Protein AF-A0A0N4Z7Z0-F1 (afdb_monomer)

Secondary structure (DSSP, 8-state):
--------PPP--------------HHHHHHHHHHHHHHHHHHHHHHTT----HHHHTHHHHHHHHHHHHHHHHHHHHHHHHHHHHHHHHHHHHHHHHHHHHHHHHHHT-TT--HHHHHHHHHHHHHHHHHHHHHHHHH----EE-TTT--EESSHHHHHHHHHHT--------

Solvent-accessible surface area (backbone atoms only — not comparable to full-atom values): 10648 Å² total; per-residue (Å²): 136,86,88,86,87,88,84,80,87,80,83,81,78,84,74,84,84,85,78,82,90,69,98,68,57,80,67,52,59,55,49,52,55,50,49,54,51,52,52,50,52,51,53,54,44,61,73,65,73,59,83,69,56,68,76,64,70,45,48,62,58,56,50,49,52,54,50,50,54,51,48,53,54,49,50,52,52,49,51,53,50,53,53,50,54,49,38,52,52,53,49,55,52,50,53,52,49,54,52,50,50,54,54,47,54,58,45,69,73,39,93,85,58,52,72,69,57,51,55,54,51,51,56,51,51,52,54,50,50,53,54,50,51,53,48,42,72,77,66,55,66,52,73,34,57,34,90,80,84,58,55,64,25,56,42,64,66,61,31,50,53,35,63,76,75,65,57,87,70,75,77,76,86,128

Sequence (174 aa):
MPFHSLGHGAPLKHTPYFFRSYRLSINDLVGDTFAEYIIWFFDEIANVNMTLSPAISWLPLMCLSRQLYKHDKQEENNQNSYSKNVSNTIQVKKNNIEYLEEQLEIYRNSPDCTIKEIVRKEKVIEKLKVQLELLIEAKGVKKFACTFCGQRFILNDDRISHEDYWCEDVPEYS

Radius of gyration: 33.1 Å; Cα contacts (8 Å, |Δi|>4): 68; chains: 1; bounding box: 93×66×86 Å

Nearest PDB structures (foldseek):
  2q0o-assembly1_C  TM=5.429E-01  e=2.904E+00  Sinorhizobium fredii NGR234

Foldseek 3Di:
DDDDDDDDDDDDDDDDDDDDDDDDDPVVVVVVVVVVVVVVVVVVVVVVVDPPDPVVVCPVVVVVVVVVVVVVVVVVVVVVVVLVVLLVVLVVLVVVLVVLVVVLVVLVPDPPDDPVVSVVSVVVSVVSVVVSVVSCVVRVPQPDAQPQPRDGHSYPVVSVCCNVPPRPPDPPDD

Structure (mmCIF, N/CA/C/O backbone):
data_AF-A0A0N4Z7Z0-F1
#
_entry.id   AF-A0A0N4Z7Z0-F1
#
loop_
_atom_site.group_PDB
_atom_site.id
_atom_site.type_symbol
_atom_site.label_atom_id
_atom_site.label_alt_id
_atom_site.label_comp_id
_atom_site.label_asym_id
_atom_site.label_entity_id
_atom_site.label_seq_id
_atom_site.pdbx_PDB_ins_code
_atom_site.Cartn_x
_atom_site.Cartn_y
_atom_site.Cartn_z
_atom_site.occupancy
_atom_site.B_iso_or_equiv
_atom_site.auth_seq_id
_atom_site.auth_comp_id
_atom_site.auth_asym_id
_atom_site.auth_atom_id
_atom_site.pdbx_PDB_model_num
ATOM 1 N N . MET A 1 1 ? -67.309 -17.389 58.635 1.00 42.72 1 MET A N 1
ATOM 2 C CA . MET A 1 1 ? -66.892 -18.784 58.351 1.00 42.72 1 MET A CA 1
ATOM 3 C C . MET A 1 1 ? -68.082 -19.501 57.718 1.00 42.72 1 MET A C 1
ATOM 5 O O . MET A 1 1 ? -69.181 -19.195 58.168 1.00 42.72 1 MET A O 1
ATOM 9 N N . PRO A 1 2 ? -67.918 -20.349 56.681 1.00 47.38 2 PRO A N 1
ATOM 10 C CA . PRO A 1 2 ? -66.818 -21.302 56.533 1.00 47.38 2 PRO A CA 1
ATOM 11 C C . PRO A 1 2 ? -65.987 -21.195 55.240 1.00 47.38 2 PRO A C 1
ATOM 13 O O . PRO A 1 2 ? -66.387 -20.606 54.242 1.00 47.38 2 PRO A O 1
ATOM 16 N N . PHE A 1 3 ? -64.794 -21.779 55.352 1.00 43.41 3 PHE A N 1
ATOM 17 C CA . PHE A 1 3 ? -63.819 -22.125 54.319 1.00 43.41 3 PHE A CA 1
ATOM 18 C C . PHE A 1 3 ? -64.340 -23.223 53.382 1.00 43.41 3 PHE A C 1
ATOM 20 O O . PHE A 1 3 ? -65.075 -24.081 53.852 1.00 43.41 3 PHE A O 1
ATOM 27 N N . HIS A 1 4 ? -63.832 -23.281 52.144 1.00 40.38 4 HIS A N 1
ATOM 28 C CA . HIS A 1 4 ? -63.321 -24.522 51.539 1.00 40.38 4 HIS A CA 1
ATOM 29 C C . HIS A 1 4 ? -62.313 -24.211 50.414 1.00 40.38 4 HIS A C 1
ATOM 31 O O . HIS A 1 4 ? -62.519 -23.319 49.595 1.00 40.38 4 HIS A O 1
ATOM 37 N N . SER A 1 5 ? -61.201 -24.947 50.448 1.00 41.19 5 SER A N 1
ATOM 38 C CA . SER A 1 5 ? -60.007 -24.861 49.598 1.00 41.19 5 SER A CA 1
ATOM 39 C C . SER A 1 5 ? -60.062 -25.762 48.351 1.00 41.19 5 SER A C 1
ATOM 41 O O . SER A 1 5 ? -60.889 -26.667 48.286 1.00 41.19 5 SER A O 1
ATOM 43 N N . LEU A 1 6 ? -59.019 -25.598 47.513 1.00 36.94 6 LEU A N 1
ATOM 44 C CA . LEU A 1 6 ? -58.321 -26.568 46.635 1.00 36.94 6 LEU A CA 1
ATOM 45 C C . LEU A 1 6 ? -58.700 -26.616 45.145 1.00 36.94 6 LEU A C 1
ATOM 47 O O . LEU A 1 6 ? -59.840 -26.870 44.780 1.00 36.94 6 LEU A O 1
ATOM 51 N N . GLY A 1 7 ? -57.675 -26.490 44.287 1.00 32.38 7 GLY A N 1
ATOM 52 C CA . GLY A 1 7 ? -57.788 -26.809 42.860 1.00 32.38 7 GLY A CA 1
ATOM 53 C C . GLY A 1 7 ? -56.591 -26.445 41.973 1.00 32.38 7 GLY A C 1
ATOM 54 O O . GLY A 1 7 ? -56.734 -25.624 41.087 1.00 32.38 7 GLY A O 1
ATOM 55 N N . HIS A 1 8 ? -55.437 -27.061 42.244 1.00 37.00 8 HIS A N 1
ATOM 56 C CA . HIS A 1 8 ? -54.330 -27.431 41.337 1.00 37.00 8 HIS A CA 1
ATOM 57 C C . HIS A 1 8 ? -53.890 -26.528 40.161 1.00 37.00 8 HIS A C 1
ATOM 59 O O . HIS A 1 8 ? -54.571 -26.374 39.152 1.00 37.00 8 HIS A O 1
ATOM 65 N N . GLY A 1 9 ? -52.625 -26.095 40.247 1.00 35.66 9 GLY A N 1
ATOM 66 C CA . GLY A 1 9 ? -51.832 -25.604 39.123 1.00 35.66 9 GLY A CA 1
ATOM 67 C C . GLY A 1 9 ? -51.520 -26.704 38.104 1.00 35.66 9 GLY A C 1
ATOM 68 O O . GLY A 1 9 ? -51.158 -27.827 38.458 1.00 35.66 9 GLY A O 1
ATOM 69 N N . ALA A 1 10 ? -51.665 -26.358 36.828 1.00 37.03 10 ALA A N 1
ATOM 70 C CA . ALA A 1 10 ? -51.247 -27.183 35.705 1.00 37.03 10 ALA A CA 1
ATOM 71 C C . ALA A 1 10 ? -49.735 -27.008 35.451 1.00 37.03 10 ALA A C 1
ATOM 73 O O . ALA A 1 10 ? -49.248 -25.876 35.485 1.00 37.03 10 ALA A O 1
ATOM 74 N N . PRO A 1 11 ? -48.983 -28.082 35.154 1.00 40.81 11 PRO A N 1
ATOM 75 C CA . PRO A 1 11 ? -47.577 -27.967 34.794 1.00 40.81 11 PRO A CA 1
ATOM 76 C C . PRO A 1 11 ? -47.438 -27.473 33.347 1.00 40.81 11 PRO A C 1
ATOM 78 O O . PRO A 1 11 ? -47.955 -28.088 32.408 1.00 40.81 11 PRO A O 1
ATOM 81 N N . LEU A 1 12 ? -46.717 -26.363 33.166 1.00 39.72 12 LEU A N 1
ATOM 82 C CA . LEU A 1 12 ? -46.255 -25.895 31.861 1.00 39.72 12 LEU A CA 1
ATOM 83 C C . LEU A 1 12 ? -45.264 -26.921 31.298 1.00 39.72 12 LEU A C 1
ATOM 85 O O . LEU A 1 12 ? -44.205 -27.184 31.863 1.00 39.72 12 LEU A O 1
ATOM 89 N N . LYS A 1 13 ? -45.652 -27.542 30.184 1.00 35.25 13 LYS A N 1
ATOM 90 C CA . LYS A 1 13 ? -44.834 -28.500 29.443 1.00 35.25 13 LYS A CA 1
ATOM 91 C C . LYS A 1 13 ? -43.648 -27.760 28.822 1.00 35.25 13 LYS A C 1
ATOM 93 O O . LYS A 1 13 ? -43.834 -26.986 27.888 1.00 35.25 13 LYS A O 1
ATOM 98 N N . HIS A 1 14 ? -42.441 -28.026 29.317 1.00 34.28 14 HIS A N 1
ATOM 99 C CA . HIS A 1 14 ? -41.202 -27.641 28.650 1.00 34.28 14 HIS A CA 1
ATOM 100 C C . HIS A 1 14 ? -41.086 -28.393 27.320 1.00 34.28 14 HIS A C 1
ATOM 102 O O . HIS A 1 14 ? -40.895 -29.608 27.284 1.00 34.28 14 HIS A O 1
ATOM 108 N N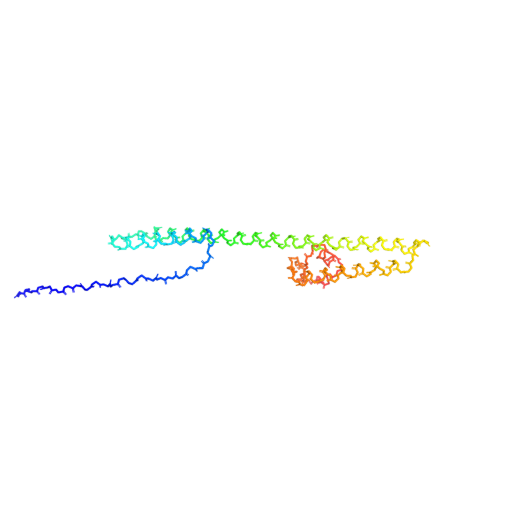 . THR A 1 15 ? -41.210 -27.668 26.216 1.00 35.41 15 THR A N 1
ATOM 109 C CA . THR A 1 15 ? -40.738 -28.120 24.907 1.00 35.41 15 THR A CA 1
ATOM 110 C C . THR A 1 15 ? -39.234 -27.855 24.818 1.00 35.41 15 THR A C 1
ATOM 112 O O . THR A 1 15 ? -38.828 -26.715 25.054 1.00 35.41 15 THR A O 1
ATOM 115 N N . PRO A 1 16 ? -38.388 -28.838 24.469 1.00 38.41 16 PRO A N 1
ATOM 116 C CA . PRO A 1 16 ? -36.980 -28.572 24.226 1.00 38.41 16 PRO A CA 1
ATOM 117 C C . PRO A 1 16 ? -36.835 -27.889 22.863 1.00 38.41 16 PRO A C 1
ATOM 119 O O . PRO A 1 16 ? -37.166 -28.462 21.822 1.00 38.41 16 PRO A O 1
ATOM 122 N N . TYR A 1 17 ? -36.357 -26.647 22.872 1.00 38.81 17 TYR A N 1
ATOM 123 C CA . TYR A 1 17 ? -35.950 -25.944 21.664 1.00 38.81 17 TYR A CA 1
ATOM 124 C C . TYR A 1 17 ? -34.684 -26.606 21.117 1.00 38.81 17 TYR A C 1
ATOM 126 O O . TYR A 1 17 ? -33.583 -26.416 21.621 1.00 38.81 17 TYR A O 1
ATOM 134 N N . PHE A 1 18 ? -34.859 -27.413 20.076 1.00 34.91 18 PHE A N 1
ATOM 135 C CA . PHE A 1 18 ? -33.773 -27.909 19.244 1.00 34.91 18 PHE A CA 1
ATOM 136 C C . PHE A 1 18 ? -33.365 -26.780 18.291 1.00 34.91 18 PHE A C 1
ATOM 138 O O . PHE A 1 18 ? -34.066 -26.529 17.309 1.00 34.91 18 PHE A O 1
ATOM 145 N N . PHE A 1 19 ? -32.243 -26.103 18.556 1.00 35.12 19 PHE A N 1
ATOM 146 C CA . PHE A 1 19 ? -31.588 -25.285 17.537 1.00 35.12 19 PHE A CA 1
ATOM 147 C C . PHE A 1 19 ? -30.279 -25.904 17.057 1.00 35.12 19 PHE A C 1
ATOM 149 O O . PHE A 1 19 ? -29.435 -26.407 17.791 1.00 35.12 19 PHE A O 1
ATOM 156 N N . ARG A 1 20 ? -30.234 -25.922 15.732 1.00 31.20 20 ARG A N 1
ATOM 157 C CA . ARG A 1 20 ? -29.343 -26.595 14.807 1.00 31.20 20 ARG A CA 1
ATOM 158 C C . ARG A 1 20 ? -27.950 -25.971 14.843 1.00 31.20 20 ARG A C 1
ATOM 160 O O . ARG A 1 20 ? -27.798 -24.762 14.720 1.00 31.20 20 ARG A O 1
ATOM 167 N N . SER A 1 21 ? -26.961 -26.849 14.968 1.00 37.41 21 SER A N 1
ATOM 168 C CA . SER A 1 21 ? -25.529 -26.564 14.991 1.00 37.41 21 SER A CA 1
ATOM 169 C C . SER A 1 21 ? -25.062 -25.786 13.754 1.00 37.41 21 SER A C 1
ATOM 171 O O . SER A 1 21 ? -25.203 -26.258 12.623 1.00 37.41 21 SER A O 1
ATOM 173 N N . TYR A 1 22 ? -24.443 -24.630 13.988 1.00 31.58 22 TYR A N 1
ATOM 174 C CA . TYR A 1 22 ? -23.465 -24.030 13.086 1.00 31.58 22 TYR A CA 1
ATOM 175 C C . TYR A 1 22 ? -22.121 -23.998 13.815 1.00 31.58 22 TYR A C 1
ATOM 177 O O . TYR A 1 22 ? -22.068 -23.756 15.017 1.00 31.58 22 TYR A O 1
ATOM 185 N N . ARG A 1 23 ? -21.046 -24.320 13.083 1.00 39.00 23 ARG A N 1
ATOM 186 C CA . ARG A 1 23 ? -19.652 -24.334 13.552 1.00 39.00 23 ARG A CA 1
ATOM 187 C C . ARG A 1 23 ? -19.337 -23.056 14.332 1.00 39.00 23 ARG A C 1
ATOM 189 O O . ARG A 1 23 ? -19.208 -22.001 13.717 1.00 39.00 23 ARG A O 1
ATOM 196 N N . LEU A 1 24 ? -19.164 -23.182 15.640 1.00 34.44 24 LEU A N 1
ATOM 197 C CA . LEU A 1 24 ? -18.776 -22.088 16.517 1.00 34.44 24 LEU A CA 1
ATOM 198 C C . LEU A 1 24 ? -17.390 -22.357 17.103 1.00 34.44 24 LEU A C 1
ATOM 200 O O . LEU A 1 24 ? -16.984 -23.501 17.327 1.00 34.44 24 LEU A O 1
ATOM 204 N N . SER A 1 25 ? -16.639 -21.271 17.225 1.00 40.72 25 SER A N 1
ATOM 205 C CA . SER A 1 25 ? -15.263 -21.227 17.695 1.00 40.72 25 SER A CA 1
ATOM 206 C C . SER A 1 25 ? -15.214 -21.645 19.166 1.00 40.72 25 SER A C 1
ATOM 208 O O . SER A 1 25 ? -16.180 -21.469 19.901 1.00 40.72 25 SER A O 1
ATOM 210 N N . ILE A 1 26 ? -14.083 -22.172 19.637 1.00 44.69 26 ILE A N 1
ATOM 211 C CA . ILE A 1 26 ? -13.901 -22.650 21.025 1.00 44.69 26 ILE A CA 1
ATOM 212 C C . ILE A 1 26 ? -14.254 -21.566 22.073 1.00 44.69 26 ILE A C 1
ATOM 214 O O . ILE A 1 26 ? -14.628 -21.893 23.197 1.00 44.69 26 ILE A O 1
ATOM 218 N N . ASN A 1 27 ? -14.202 -20.283 21.697 1.00 44.88 27 ASN A N 1
ATOM 219 C CA . ASN A 1 27 ? -14.560 -19.155 22.562 1.00 44.88 27 ASN A CA 1
ATOM 220 C C . ASN A 1 27 ? -16.077 -18.952 22.731 1.00 44.88 27 ASN A C 1
ATOM 222 O O . ASN A 1 27 ? -16.497 -18.464 23.777 1.00 44.88 27 ASN A O 1
ATOM 226 N N . ASP A 1 28 ? -16.889 -19.363 21.758 1.00 45.81 28 ASP A N 1
ATOM 227 C CA . ASP A 1 28 ? -18.353 -19.277 21.842 1.00 45.81 28 ASP A CA 1
ATOM 228 C C . ASP A 1 28 ? -18.901 -20.352 22.794 1.00 45.81 28 ASP A C 1
ATOM 230 O O . ASP A 1 28 ? -19.823 -20.101 23.562 1.00 45.81 28 ASP A O 1
ATOM 234 N N . LEU A 1 29 ? -18.245 -21.520 22.845 1.00 45.16 29 LEU A N 1
ATOM 235 C CA . LEU A 1 29 ? -18.594 -22.614 23.759 1.00 45.16 29 LEU A CA 1
ATOM 236 C C . LEU A 1 29 ? -18.459 -22.198 25.236 1.00 45.16 29 LEU A C 1
ATOM 238 O O . LEU A 1 29 ? -19.271 -22.579 26.077 1.00 45.16 29 LEU A O 1
ATOM 242 N N . VAL A 1 30 ? -17.436 -21.399 25.559 1.00 49.41 30 VAL A N 1
ATOM 243 C CA . VAL A 1 30 ? -17.225 -20.868 26.917 1.00 49.41 30 VAL A CA 1
ATOM 244 C C . VAL A 1 30 ? -18.231 -19.759 27.233 1.00 49.41 30 VAL A C 1
ATOM 246 O O . VAL A 1 30 ? -18.703 -19.679 28.366 1.00 49.41 30 VAL A O 1
ATOM 249 N N . GLY A 1 31 ? -18.585 -18.939 26.238 1.00 55.81 31 GLY A N 1
ATOM 250 C CA . GLY A 1 31 ? -19.594 -17.886 26.358 1.00 55.81 31 GLY A CA 1
ATOM 251 C C . GLY A 1 31 ? -20.990 -18.435 26.647 1.00 55.81 31 GLY A C 1
ATOM 252 O O . GLY A 1 31 ? -21.622 -17.991 27.604 1.00 55.81 31 GLY A O 1
ATOM 253 N N . ASP A 1 32 ? -21.422 -19.449 25.896 1.00 58.22 32 ASP A N 1
ATOM 254 C CA . ASP A 1 32 ? -22.746 -20.064 26.048 1.00 58.22 32 ASP A CA 1
ATOM 255 C C . ASP A 1 32 ? -22.873 -20.813 27.381 1.00 58.22 32 ASP A C 1
ATOM 257 O O . ASP A 1 32 ? -23.846 -20.627 28.109 1.00 58.22 32 ASP A O 1
ATOM 261 N N . THR A 1 33 ? -21.840 -21.567 27.777 1.00 61.22 33 THR A N 1
ATOM 262 C CA . THR A 1 33 ? -21.838 -22.289 29.065 1.00 61.22 33 THR A CA 1
ATOM 263 C C . THR A 1 33 ? -21.832 -21.323 30.258 1.00 61.22 33 THR A C 1
ATOM 265 O O . THR A 1 33 ? -22.473 -21.566 31.282 1.00 61.22 33 THR A O 1
ATOM 268 N N . PHE A 1 34 ? -21.111 -20.201 30.148 1.00 69.44 34 PHE A N 1
ATOM 269 C CA . PHE A 1 34 ? -21.083 -19.179 31.194 1.00 69.44 34 PHE A CA 1
ATOM 270 C C . PHE A 1 34 ? -22.402 -18.403 31.264 1.00 69.44 34 PHE A C 1
ATOM 272 O O . PHE A 1 34 ? -22.881 -18.115 32.360 1.00 69.44 34 PHE A O 1
ATOM 279 N N . ALA A 1 35 ? -23.013 -18.096 30.118 1.00 69.44 35 ALA A N 1
ATOM 280 C CA . ALA A 1 35 ? -24.318 -17.449 30.055 1.00 69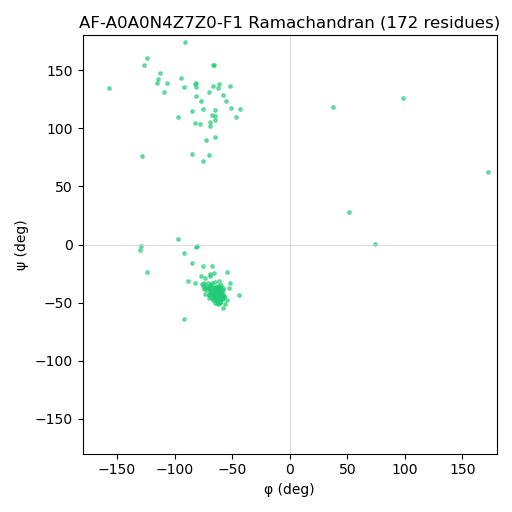.44 35 ALA A CA 1
ATOM 281 C C . ALA A 1 35 ? -25.420 -18.339 30.651 1.00 69.44 35 ALA A C 1
ATOM 283 O O . ALA A 1 35 ? -26.195 -17.853 31.473 1.00 69.44 35 ALA A O 1
ATOM 284 N N . GLU A 1 36 ? -25.445 -19.636 30.327 1.00 72.88 36 GLU A N 1
ATOM 285 C CA . GLU A 1 36 ? -26.369 -20.606 30.934 1.00 72.88 36 GLU A CA 1
ATOM 286 C C . GLU A 1 36 ? -26.192 -20.688 32.454 1.00 72.88 36 GLU A C 1
ATOM 288 O O . GLU A 1 36 ? -27.175 -20.646 33.194 1.00 72.88 36 GLU A O 1
ATOM 293 N N . TYR A 1 37 ? -24.946 -20.723 32.936 1.00 73.56 37 TYR A N 1
ATOM 294 C CA . TYR A 1 37 ? -24.656 -20.730 34.370 1.00 73.56 37 TYR A CA 1
ATOM 295 C C . TYR A 1 37 ? -25.120 -19.443 35.071 1.00 73.56 37 TYR A C 1
ATOM 297 O O . TYR A 1 37 ? -25.684 -19.502 36.162 1.00 73.56 37 TYR A O 1
ATOM 305 N N . ILE A 1 38 ? -24.919 -18.277 34.447 1.00 71.69 38 ILE A N 1
ATOM 306 C CA . ILE A 1 38 ? -25.365 -16.977 34.970 1.00 71.69 38 ILE A CA 1
ATOM 307 C C . ILE A 1 38 ? -26.898 -16.915 35.025 1.00 71.69 38 ILE A C 1
ATOM 309 O O . ILE A 1 38 ? -27.448 -16.475 36.034 1.00 71.69 38 ILE A O 1
ATOM 313 N N . ILE A 1 39 ? -27.586 -17.367 33.973 1.00 75.75 39 ILE A N 1
ATOM 314 C CA . ILE A 1 39 ? -29.055 -17.403 33.912 1.00 75.75 39 ILE A CA 1
ATOM 315 C C . ILE A 1 39 ? -29.604 -18.322 35.003 1.00 75.75 39 ILE A C 1
ATOM 317 O O . ILE A 1 39 ? -30.473 -17.903 35.765 1.00 75.75 39 ILE A O 1
ATOM 321 N N . TRP A 1 40 ? -29.055 -19.533 35.126 1.00 79.75 40 TRP A N 1
ATOM 322 C CA . TRP A 1 40 ? -29.445 -20.482 36.168 1.00 79.75 40 TRP A CA 1
ATOM 323 C C . TRP A 1 40 ? -29.215 -19.915 37.577 1.00 79.75 40 TRP A C 1
ATOM 325 O O . TRP A 1 40 ? -30.096 -19.988 38.426 1.00 79.75 40 TRP A O 1
ATOM 335 N N . PHE A 1 41 ? -28.069 -19.272 37.815 1.00 73.94 41 PHE A N 1
ATOM 336 C CA . PHE A 1 41 ? -27.749 -18.645 39.099 1.00 73.94 41 PHE A CA 1
ATOM 337 C C . PHE A 1 41 ? -28.733 -17.526 39.475 1.00 73.94 41 PHE A C 1
ATOM 339 O O . PHE A 1 41 ? -29.127 -17.411 40.636 1.00 73.94 41 PHE A O 1
ATOM 346 N N . PHE A 1 42 ? -29.149 -16.701 38.511 1.00 69.44 42 PHE A N 1
ATOM 347 C CA . PHE A 1 42 ? -30.133 -15.648 38.759 1.00 69.44 42 PHE A CA 1
ATOM 348 C C . PHE A 1 42 ? -31.547 -16.191 38.992 1.00 69.44 42 PHE A C 1
ATOM 350 O O . PHE A 1 42 ? -32.247 -15.651 39.848 1.00 69.44 42 PHE A O 1
ATOM 357 N N . ASP A 1 43 ? -31.947 -17.248 38.283 1.00 70.75 43 ASP A N 1
ATOM 358 C CA . ASP A 1 43 ? -33.241 -17.920 38.476 1.00 70.75 43 ASP A CA 1
ATOM 359 C C . ASP A 1 43 ? -33.325 -18.582 39.863 1.00 70.75 43 ASP A C 1
ATOM 361 O O . ASP A 1 43 ? -34.300 -18.414 40.599 1.00 70.75 43 ASP A O 1
ATOM 365 N N . GLU A 1 44 ? -32.238 -19.228 40.292 1.00 71.81 44 GLU A N 1
ATOM 366 C CA . GLU A 1 44 ? -32.141 -19.832 41.620 1.00 71.81 44 GLU A CA 1
ATOM 367 C C . GLU A 1 44 ? -32.196 -18.767 42.731 1.00 71.81 44 GLU A C 1
ATOM 369 O O . GLU A 1 44 ? -32.902 -18.937 43.724 1.00 71.81 44 GLU A O 1
ATOM 374 N N . ILE A 1 45 ? -31.533 -17.615 42.562 1.00 66.25 45 ILE A N 1
ATOM 375 C CA . ILE A 1 45 ? -31.614 -16.525 43.551 1.00 66.25 45 ILE A CA 1
ATOM 376 C C . ILE A 1 45 ? -32.996 -15.860 43.566 1.00 66.25 45 ILE A C 1
ATOM 378 O O . ILE A 1 45 ? -33.484 -15.498 44.643 1.00 66.25 45 ILE A O 1
ATOM 382 N N . ALA A 1 46 ? -33.648 -15.725 42.409 1.00 64.19 46 ALA A N 1
ATOM 383 C CA . ALA A 1 46 ? -35.016 -15.221 42.332 1.00 64.19 46 ALA A CA 1
ATOM 384 C C . ALA A 1 46 ? -35.993 -16.126 43.108 1.00 64.19 46 ALA A C 1
ATOM 386 O O . ALA A 1 46 ? -36.860 -15.617 43.821 1.00 64.19 46 ALA A O 1
ATOM 387 N N . ASN A 1 47 ? -35.796 -17.449 43.062 1.00 63.97 47 ASN A N 1
ATOM 388 C CA . ASN A 1 47 ? -36.590 -18.423 43.821 1.00 63.97 47 ASN A CA 1
ATOM 389 C C . ASN A 1 47 ? -36.350 -18.383 45.340 1.00 63.97 47 ASN A C 1
ATOM 391 O O . ASN A 1 47 ? -37.248 -18.722 46.111 1.00 63.97 47 ASN A O 1
ATOM 395 N N . VAL A 1 48 ? -35.179 -17.930 45.800 1.00 66.06 48 VAL A N 1
ATOM 396 C CA . VAL A 1 48 ? -34.846 -17.848 47.238 1.00 66.06 48 VAL A CA 1
ATOM 397 C C . VAL A 1 48 ? -35.436 -16.588 47.908 1.00 66.06 48 VAL A C 1
ATOM 399 O O . VAL A 1 48 ? -35.330 -16.420 49.122 1.00 66.06 48 VAL A O 1
ATOM 402 N N . ASN A 1 49 ? -36.122 -15.711 47.161 1.00 52.97 49 ASN A N 1
ATOM 403 C CA . ASN A 1 49 ? -36.727 -14.461 47.657 1.00 52.97 49 ASN A CA 1
ATOM 404 C C . ASN A 1 49 ? -35.733 -13.588 48.458 1.00 52.97 49 ASN A C 1
ATOM 406 O O . ASN A 1 49 ? -36.099 -12.839 49.368 1.00 52.97 49 ASN A O 1
ATOM 410 N N . MET A 1 50 ? -34.444 -13.717 48.133 1.00 60.28 50 MET A N 1
ATOM 411 C CA . MET A 1 50 ? -33.363 -12.957 48.740 1.00 60.28 50 MET A CA 1
ATOM 412 C C . MET A 1 50 ? -33.265 -11.628 47.999 1.00 60.28 50 MET A C 1
ATOM 414 O O . MET A 1 50 ? -32.913 -11.585 46.821 1.00 60.28 50 MET A O 1
ATOM 418 N N . THR A 1 51 ? -33.548 -10.521 48.686 1.00 57.53 51 THR A N 1
ATOM 419 C CA . THR A 1 51 ? -33.219 -9.187 48.178 1.00 57.53 51 THR A CA 1
ATOM 420 C C . THR A 1 51 ? -31.701 -9.075 48.102 1.00 57.53 51 THR A C 1
ATOM 422 O O . THR A 1 51 ? -31.036 -8.757 49.091 1.00 57.53 51 THR A O 1
ATOM 425 N N . LEU A 1 52 ? -31.133 -9.397 46.941 1.00 56.94 52 LEU A N 1
ATOM 426 C CA . LEU A 1 52 ? -29.726 -9.156 46.670 1.00 56.94 52 LEU A CA 1
ATOM 427 C C . LEU A 1 52 ? -29.458 -7.665 46.850 1.00 56.94 52 LEU A C 1
ATOM 429 O O . LEU A 1 52 ? -30.145 -6.820 46.273 1.00 56.94 52 LEU A O 1
ATOM 433 N N . SER A 1 53 ? -28.440 -7.345 47.648 1.00 58.34 53 SER A N 1
ATOM 434 C CA . SER A 1 53 ? -27.919 -5.983 47.704 1.00 58.34 53 SER A CA 1
ATOM 435 C C . SER A 1 53 ? -27.628 -5.523 46.273 1.00 58.34 53 SER A C 1
ATOM 437 O O . SER A 1 53 ? -27.041 -6.308 45.515 1.00 58.34 53 SER A O 1
ATOM 439 N N . PRO A 1 54 ? -27.986 -4.282 45.893 1.00 59.06 54 PRO A N 1
ATOM 440 C CA . PRO A 1 54 ? -27.723 -3.750 44.563 1.00 59.06 54 PRO A CA 1
ATOM 441 C C . PRO A 1 54 ? -26.304 -4.085 44.097 1.00 59.06 54 PRO A C 1
ATOM 443 O O . PRO A 1 54 ? -26.138 -4.625 43.012 1.00 59.06 54 PRO A O 1
ATOM 446 N N . ALA A 1 55 ? -25.298 -3.949 44.966 1.00 58.91 55 ALA A N 1
ATOM 447 C CA . ALA A 1 55 ? -23.897 -4.262 44.676 1.00 58.91 55 ALA A CA 1
ATOM 448 C C . ALA A 1 55 ? -23.634 -5.666 44.080 1.00 58.91 55 ALA A C 1
ATOM 450 O O . ALA A 1 55 ? -22.733 -5.808 43.256 1.00 58.91 55 ALA A O 1
ATOM 451 N N . ILE A 1 56 ? -24.412 -6.691 44.451 1.00 62.81 56 ILE A N 1
ATOM 452 C CA . ILE A 1 56 ? -24.240 -8.063 43.942 1.00 62.81 56 ILE A CA 1
ATOM 453 C C . ILE A 1 56 ? -24.917 -8.231 42.574 1.00 62.81 56 ILE A C 1
ATOM 455 O O . ILE A 1 56 ? -24.388 -8.925 41.711 1.00 62.81 56 ILE A O 1
ATOM 459 N N . SER A 1 57 ? -26.028 -7.530 42.328 1.00 66.12 57 SER A N 1
ATOM 460 C CA . SER A 1 57 ? -26.714 -7.555 41.024 1.00 66.12 57 SER A CA 1
ATOM 461 C C . SER A 1 57 ? -25.884 -6.939 39.884 1.00 66.12 57 SER A C 1
ATOM 463 O O . SER A 1 57 ? -26.037 -7.328 38.729 1.00 66.12 57 SER A O 1
ATOM 465 N N . TRP A 1 58 ? -24.947 -6.036 40.203 1.00 66.50 58 TRP A N 1
ATOM 466 C CA . TRP A 1 58 ? -24.059 -5.403 39.218 1.00 66.50 58 TRP A CA 1
ATOM 467 C C . TRP A 1 58 ? -22.808 -6.228 38.886 1.00 66.50 58 TRP A C 1
ATOM 469 O O . TRP A 1 58 ? -22.166 -5.960 37.872 1.00 66.50 58 TRP A O 1
ATOM 479 N N . LEU A 1 59 ? -22.443 -7.234 39.691 1.00 72.00 59 LEU A N 1
ATOM 480 C CA . LEU A 1 59 ? -21.213 -8.018 39.489 1.00 72.00 59 LEU A CA 1
ATOM 481 C C . LEU A 1 59 ? -21.139 -8.678 38.097 1.00 72.00 59 LEU A C 1
ATOM 483 O O . LEU A 1 59 ? -20.094 -8.562 37.448 1.00 72.00 59 LEU A O 1
ATOM 487 N N . PRO A 1 60 ? -22.217 -9.301 37.584 1.00 70.62 60 PRO A N 1
ATOM 488 C CA . PRO A 1 60 ? -22.220 -9.866 36.235 1.00 70.62 60 PRO A CA 1
ATOM 489 C C . PRO A 1 60 ? -22.096 -8.810 35.136 1.00 70.62 60 PRO A C 1
ATOM 491 O O . PRO A 1 60 ? -21.310 -8.993 34.208 1.00 70.62 60 PRO A O 1
ATOM 494 N N . LEU A 1 61 ? -22.771 -7.663 35.277 1.00 69.81 61 LEU A N 1
ATOM 495 C CA . LEU A 1 61 ? -22.650 -6.539 34.338 1.00 69.81 61 LEU A CA 1
ATOM 496 C C . LEU A 1 61 ? -21.230 -5.955 34.320 1.00 69.81 61 LEU A C 1
ATOM 498 O O . LEU A 1 61 ? -20.710 -5.636 33.255 1.00 69.81 61 LEU A O 1
ATOM 502 N N . MET A 1 62 ? -20.571 -5.871 35.478 1.00 72.12 62 MET A N 1
ATOM 503 C CA . MET A 1 62 ? -19.182 -5.414 35.594 1.00 72.12 62 MET A CA 1
ATOM 504 C C . MET A 1 62 ? -18.180 -6.429 35.022 1.00 72.12 62 MET A C 1
ATOM 506 O O . MET A 1 62 ? -17.150 -6.044 34.467 1.00 72.12 62 MET A O 1
ATOM 510 N N . CYS A 1 63 ? -18.465 -7.731 35.125 1.00 72.12 63 CYS A N 1
ATOM 511 C CA . CYS A 1 63 ? -17.660 -8.760 34.465 1.00 72.12 63 CYS A CA 1
ATOM 512 C C . CYS A 1 63 ? -17.815 -8.706 32.943 1.00 72.12 63 CYS A C 1
ATOM 514 O O . CYS A 1 63 ? -16.806 -8.740 32.237 1.00 72.12 63 CYS A O 1
ATOM 516 N N . LEU A 1 64 ? -19.046 -8.571 32.444 1.00 72.69 64 LEU A N 1
ATOM 517 C CA . LEU A 1 64 ? -19.331 -8.459 31.013 1.00 72.69 64 LEU A CA 1
ATOM 518 C C . LEU A 1 64 ? -18.729 -7.182 30.419 1.00 72.69 64 LEU A C 1
ATOM 520 O O . LEU A 1 64 ? -18.038 -7.261 29.408 1.00 72.69 64 LEU A O 1
ATOM 524 N N . SER A 1 65 ? -18.881 -6.027 31.074 1.00 71.44 65 SER A N 1
ATOM 525 C CA . SER A 1 65 ? -18.291 -4.764 30.604 1.00 71.44 65 SER A CA 1
ATOM 526 C C . SER A 1 65 ? -16.765 -4.833 30.526 1.00 71.44 65 SER A C 1
ATOM 528 O O . SER A 1 65 ? -16.161 -4.344 29.573 1.00 71.44 65 SER A O 1
ATOM 530 N N . ARG A 1 66 ? -16.123 -5.516 31.482 1.00 72.56 66 ARG A N 1
ATOM 531 C CA . ARG A 1 66 ? -14.674 -5.743 31.468 1.00 72.56 66 ARG A CA 1
ATOM 532 C C . ARG A 1 66 ? -14.235 -6.681 30.343 1.00 72.56 66 ARG A C 1
ATOM 534 O O . ARG A 1 66 ? -13.130 -6.507 29.830 1.00 72.56 66 ARG A O 1
ATOM 541 N N . GLN A 1 67 ? -15.039 -7.683 29.989 1.00 72.25 67 GLN A N 1
ATOM 542 C CA . GLN A 1 67 ? -14.734 -8.570 28.864 1.00 72.25 67 GLN A CA 1
ATOM 543 C C . GLN A 1 67 ? -14.950 -7.876 27.517 1.00 72.25 67 GLN A C 1
ATOM 545 O O . GLN A 1 67 ? -14.065 -7.960 26.670 1.00 72.25 67 GLN A O 1
ATOM 550 N N . LEU A 1 68 ? -16.033 -7.111 27.367 1.00 68.00 68 LEU A N 1
ATOM 551 C CA . LEU A 1 68 ? -16.292 -6.288 26.181 1.00 68.00 68 LEU A CA 1
ATOM 552 C C . LEU A 1 68 ? -15.172 -5.263 25.961 1.00 68.00 68 LEU A C 1
ATOM 554 O O . LEU A 1 68 ? -14.577 -5.229 24.894 1.00 68.00 68 LEU A O 1
ATOM 558 N N . TYR A 1 69 ? -14.754 -4.549 27.011 1.00 70.56 69 TYR A N 1
ATOM 559 C CA . TYR A 1 69 ? -13.629 -3.611 26.925 1.00 70.56 69 TYR A CA 1
ATOM 560 C C . TYR A 1 69 ? -12.319 -4.269 26.465 1.00 70.56 69 TYR A C 1
ATOM 562 O O . TYR A 1 69 ? -11.536 -3.676 25.723 1.00 70.56 69 TYR A O 1
ATOM 570 N N . LYS A 1 70 ? -12.042 -5.497 26.925 1.00 68.62 70 LYS A N 1
ATOM 571 C CA . LYS A 1 70 ? -10.862 -6.250 26.476 1.00 68.62 70 LYS A CA 1
ATOM 572 C C . LYS A 1 70 ? -10.990 -6.668 25.014 1.00 68.62 70 LYS A C 1
ATOM 574 O O . LYS A 1 70 ? -9.986 -6.623 24.308 1.00 68.62 70 LYS A O 1
ATOM 579 N N . HIS A 1 71 ? -12.188 -7.064 24.593 1.00 65.31 71 HIS A N 1
ATOM 580 C CA . HIS A 1 71 ? -12.479 -7.454 23.221 1.00 65.31 71 HIS A CA 1
ATOM 581 C C . HIS A 1 71 ? -12.278 -6.277 22.259 1.00 65.31 71 HIS A C 1
ATOM 583 O O . HIS A 1 71 ? -11.482 -6.396 21.330 1.00 65.31 71 HIS A O 1
ATOM 589 N N . ASP A 1 72 ? -12.860 -5.116 22.564 1.00 59.38 72 ASP A N 1
ATOM 590 C CA . ASP A 1 72 ? -12.731 -3.896 21.755 1.00 59.38 72 ASP A CA 1
ATOM 591 C C . ASP A 1 72 ? -11.261 -3.478 21.602 1.00 59.38 72 ASP A C 1
ATOM 593 O O . ASP A 1 72 ? -10.762 -3.272 20.496 1.00 59.38 72 ASP A O 1
ATOM 597 N N . LYS A 1 73 ? -10.504 -3.464 22.709 1.00 63.50 73 LYS A N 1
ATOM 598 C CA . LYS A 1 73 ? -9.061 -3.170 22.670 1.00 63.50 73 LYS A CA 1
ATOM 599 C C . LYS A 1 73 ? -8.266 -4.178 21.842 1.00 63.50 73 LYS A C 1
ATOM 601 O O . LYS A 1 73 ? -7.251 -3.828 21.239 1.00 63.50 73 LYS A O 1
ATOM 606 N N . GLN A 1 74 ? -8.652 -5.449 21.872 1.00 62.78 74 GLN A N 1
ATOM 607 C CA . GLN A 1 74 ? -7.967 -6.499 21.127 1.00 62.78 74 GLN A CA 1
ATOM 608 C C . GLN A 1 74 ? -8.273 -6.403 19.627 1.00 62.78 74 GLN A C 1
ATOM 610 O O . GLN A 1 74 ? -7.359 -6.572 18.818 1.00 62.78 74 GLN A O 1
ATOM 615 N N . GLU A 1 75 ? -9.502 -6.054 19.249 1.00 57.41 75 GLU A N 1
ATOM 616 C CA . GLU A 1 75 ? -9.871 -5.757 17.863 1.00 57.41 75 GLU A CA 1
ATOM 617 C C . GLU A 1 75 ? -9.144 -4.523 17.318 1.00 57.41 75 GLU A C 1
ATOM 619 O O . GLU A 1 75 ? -8.560 -4.604 16.235 1.00 57.41 75 GLU A O 1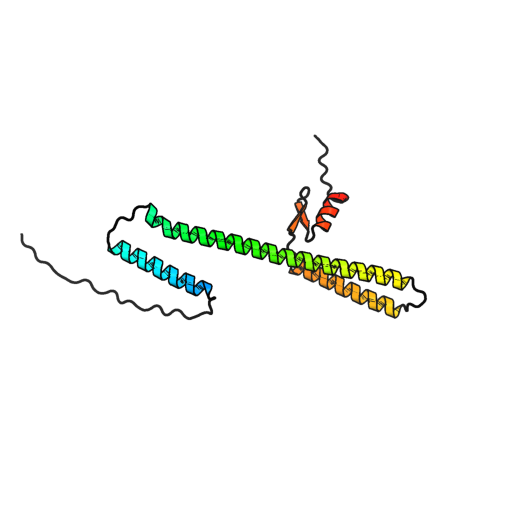
ATOM 624 N N . GLU A 1 76 ? -9.069 -3.427 18.078 1.00 59.28 76 GLU A N 1
ATOM 625 C CA . GLU A 1 76 ? -8.298 -2.233 17.696 1.00 59.28 76 GLU A CA 1
ATOM 626 C C . GLU A 1 76 ? -6.812 -2.557 17.475 1.00 59.28 76 GLU A C 1
ATOM 628 O O . GLU A 1 76 ? -6.205 -2.139 16.484 1.00 59.28 76 GLU A O 1
ATOM 633 N N . ASN A 1 77 ? -6.212 -3.354 18.363 1.00 56.88 77 ASN A N 1
ATOM 634 C CA . ASN A 1 77 ? -4.822 -3.792 18.222 1.00 56.88 77 ASN A CA 1
ATOM 635 C C . ASN A 1 77 ? -4.615 -4.672 16.981 1.00 56.88 77 ASN A C 1
ATOM 637 O O . ASN A 1 77 ? -3.617 -4.518 16.267 1.00 56.88 77 ASN A O 1
ATOM 641 N N . ASN A 1 78 ? -5.562 -5.563 16.688 1.00 57.84 78 ASN A N 1
ATOM 642 C CA . ASN A 1 78 ? -5.515 -6.425 15.510 1.00 57.84 78 ASN A CA 1
ATOM 643 C C . ASN A 1 78 ? -5.685 -5.624 14.211 1.00 57.84 78 ASN A C 1
ATOM 645 O O . ASN A 1 78 ? -4.939 -5.850 13.255 1.00 57.84 78 ASN A O 1
ATOM 649 N N . GLN A 1 79 ? -6.590 -4.644 14.179 1.00 60.72 79 GLN A N 1
ATOM 650 C CA . GLN A 1 79 ? -6.761 -3.731 13.044 1.00 60.72 79 GLN A CA 1
ATOM 651 C C . GLN A 1 79 ? -5.519 -2.854 12.829 1.00 60.72 79 GLN A C 1
ATOM 653 O O . GLN A 1 79 ? -5.045 -2.697 11.696 1.00 60.72 79 GLN A O 1
ATOM 658 N N . ASN A 1 80 ? -4.926 -2.345 13.912 1.00 63.72 80 ASN A N 1
ATOM 659 C CA . ASN A 1 80 ? -3.689 -1.571 13.860 1.00 63.72 80 ASN A CA 1
ATOM 660 C C . ASN A 1 80 ? -2.520 -2.398 13.321 1.00 63.72 80 ASN A C 1
ATOM 662 O O . ASN A 1 80 ? -1.787 -1.906 12.453 1.00 63.72 80 ASN A O 1
ATOM 666 N N . SER A 1 81 ? -2.387 -3.647 13.774 1.00 64.25 81 SER A N 1
ATOM 667 C CA . SER A 1 81 ? -1.396 -4.617 13.295 1.00 64.25 81 SER A CA 1
ATOM 668 C C . SER A 1 81 ? -1.595 -4.952 11.815 1.00 64.25 81 SER A C 1
ATOM 670 O O . SER A 1 81 ? -0.669 -4.790 11.017 1.00 64.25 81 SER A O 1
ATOM 672 N N . TYR A 1 82 ? -2.818 -5.312 11.411 1.00 60.81 82 TYR A N 1
ATOM 673 C CA . TYR A 1 82 ? -3.150 -5.621 10.018 1.00 60.81 82 TYR A CA 1
ATOM 674 C C . TYR A 1 82 ? -2.797 -4.460 9.091 1.00 60.81 82 TYR A C 1
ATOM 676 O O . TYR A 1 82 ? -2.055 -4.622 8.123 1.00 60.81 82 TYR A O 1
ATOM 684 N N . SER A 1 83 ? -3.251 -3.255 9.424 1.00 64.62 83 SER A N 1
ATOM 685 C CA . SER A 1 83 ? -2.983 -2.100 8.582 1.00 64.62 83 SER A CA 1
ATOM 686 C C . SER A 1 83 ? -1.496 -1.696 8.604 1.00 64.62 83 SER A C 1
ATOM 688 O O . SER A 1 83 ? -1.001 -1.152 7.624 1.00 64.62 83 SER A O 1
ATOM 690 N N . LYS A 1 84 ? -0.739 -1.985 9.678 1.00 70.44 84 LYS A N 1
ATOM 691 C CA . LYS A 1 84 ? 0.719 -1.737 9.721 1.00 70.44 84 LYS A CA 1
ATOM 692 C C . LYS A 1 84 ? 1.453 -2.686 8.770 1.00 70.44 84 LYS A C 1
ATOM 694 O O . LYS A 1 84 ? 2.328 -2.252 8.026 1.00 70.44 84 LYS A O 1
ATOM 699 N N . ASN A 1 85 ? 1.036 -3.949 8.725 1.00 75.75 85 ASN A N 1
ATOM 700 C CA . ASN A 1 85 ? 1.569 -4.932 7.782 1.00 75.75 85 ASN A CA 1
ATOM 701 C C . ASN A 1 85 ? 1.264 -4.552 6.324 1.00 75.75 85 ASN A C 1
ATOM 703 O O . ASN A 1 85 ? 2.116 -4.729 5.451 1.00 75.75 85 ASN A O 1
ATOM 707 N N . VAL A 1 86 ? 0.080 -3.989 6.059 1.00 79.19 86 VAL A N 1
ATOM 708 C CA . VAL A 1 86 ? -0.293 -3.487 4.727 1.00 79.19 86 VAL A CA 1
ATOM 709 C C . VAL A 1 86 ? 0.591 -2.308 4.310 1.00 79.19 86 VAL A C 1
ATOM 711 O O . VAL A 1 86 ? 1.180 -2.377 3.232 1.00 79.19 86 VAL A O 1
ATOM 714 N N . SER A 1 87 ? 0.756 -1.281 5.154 1.00 79.44 87 SER A N 1
ATOM 715 C CA . SER A 1 87 ? 1.641 -0.140 4.852 1.00 79.44 87 SER A CA 1
ATOM 716 C C . SER A 1 87 ? 3.084 -0.586 4.597 1.00 79.44 87 SER A C 1
ATOM 718 O O . SER A 1 87 ? 3.665 -0.199 3.587 1.00 79.44 87 SER A O 1
ATOM 720 N N . ASN A 1 88 ? 3.633 -1.481 5.429 1.00 82.25 88 ASN A N 1
ATOM 721 C CA . ASN A 1 88 ? 4.981 -2.024 5.224 1.00 82.25 88 ASN A CA 1
ATOM 722 C C . ASN A 1 88 ? 5.107 -2.768 3.884 1.00 82.25 88 ASN A C 1
ATOM 724 O O . ASN A 1 88 ? 6.092 -2.610 3.169 1.00 82.25 88 ASN A O 1
ATOM 728 N N . THR A 1 89 ? 4.100 -3.567 3.518 1.00 85.56 89 THR A N 1
ATOM 729 C CA . THR A 1 89 ? 4.097 -4.305 2.244 1.00 85.56 89 THR A CA 1
ATOM 730 C C . THR A 1 89 ? 4.076 -3.354 1.046 1.00 85.56 89 THR A C 1
ATOM 732 O O . THR A 1 89 ? 4.777 -3.586 0.061 1.00 85.56 89 THR A O 1
ATOM 735 N N . ILE A 1 90 ? 3.280 -2.285 1.125 1.00 87.31 90 ILE A N 1
ATOM 736 C CA . ILE A 1 90 ? 3.195 -1.250 0.088 1.00 87.31 90 ILE A CA 1
ATOM 737 C C . ILE A 1 90 ? 4.541 -0.531 -0.045 1.00 87.31 90 ILE A C 1
ATOM 739 O O . ILE A 1 90 ? 5.035 -0.391 -1.162 1.00 87.31 90 ILE A O 1
ATOM 743 N N . GLN A 1 91 ? 5.172 -0.166 1.073 1.00 86.56 91 GLN A N 1
ATOM 744 C CA . GLN A 1 91 ? 6.476 0.500 1.080 1.00 86.56 91 GLN A CA 1
ATOM 745 C C . GLN A 1 91 ? 7.576 -0.374 0.464 1.00 86.56 91 GLN A C 1
ATOM 747 O O . GLN A 1 91 ? 8.280 0.070 -0.435 1.00 86.56 91 GLN A O 1
ATOM 752 N N . VAL A 1 92 ? 7.672 -1.650 0.853 1.00 87.88 92 VAL A N 1
ATOM 753 C CA . VAL A 1 92 ? 8.659 -2.582 0.272 1.00 87.88 92 VAL A CA 1
ATOM 754 C C . VAL A 1 92 ? 8.467 -2.732 -1.239 1.00 87.88 92 VAL A C 1
ATOM 756 O O . VAL A 1 92 ? 9.438 -2.731 -1.993 1.00 87.88 92 VAL A O 1
ATOM 759 N N . LYS A 1 93 ? 7.218 -2.840 -1.709 1.00 90.50 93 LYS A N 1
ATOM 760 C CA . LYS A 1 93 ? 6.936 -2.915 -3.148 1.00 90.50 93 LYS A CA 1
ATOM 761 C C . LYS A 1 93 ? 7.312 -1.629 -3.884 1.00 90.50 93 LYS A C 1
ATOM 763 O O . LYS A 1 93 ? 7.856 -1.733 -4.979 1.00 90.50 93 LYS A O 1
ATOM 768 N N . LYS A 1 94 ? 7.044 -0.459 -3.296 1.00 91.62 94 LYS A N 1
ATOM 769 C CA . LYS A 1 94 ? 7.412 0.852 -3.855 1.00 91.62 94 LYS A CA 1
ATOM 770 C C . LYS A 1 94 ? 8.934 0.964 -4.012 1.00 91.62 94 LYS A C 1
ATOM 772 O O . LYS A 1 94 ? 9.397 1.180 -5.125 1.00 91.62 94 LYS A O 1
ATOM 777 N N . ASN A 1 95 ? 9.692 0.654 -2.959 1.00 90.38 95 ASN A N 1
ATOM 778 C CA . ASN A 1 95 ? 11.161 0.690 -2.976 1.00 90.38 95 ASN A CA 1
ATOM 779 C C . ASN A 1 95 ? 11.759 -0.284 -4.007 1.00 90.38 95 ASN A C 1
ATOM 781 O O . ASN A 1 95 ? 12.725 0.037 -4.692 1.00 90.38 95 ASN A O 1
ATOM 785 N N . ASN A 1 96 ? 11.177 -1.480 -4.153 1.00 91.94 96 ASN A N 1
ATOM 786 C CA . ASN A 1 96 ? 11.628 -2.443 -5.161 1.00 91.94 96 ASN A CA 1
ATOM 787 C C . ASN A 1 96 ? 11.393 -1.944 -6.593 1.00 91.94 96 ASN A C 1
ATOM 789 O O . ASN A 1 96 ? 12.202 -2.227 -7.473 1.00 91.94 96 ASN A O 1
ATOM 793 N N . ILE A 1 97 ? 10.280 -1.246 -6.843 1.00 93.38 97 ILE A N 1
ATOM 794 C CA . ILE A 1 97 ? 9.995 -0.645 -8.151 1.00 93.38 97 ILE A CA 1
ATOM 795 C C . ILE A 1 97 ? 11.002 0.469 -8.438 1.00 93.38 97 ILE A C 1
ATOM 797 O O . ILE A 1 97 ? 11.611 0.446 -9.501 1.00 93.38 97 ILE A O 1
ATOM 801 N N . GLU A 1 98 ? 11.226 1.366 -7.479 1.00 94.69 98 GLU A N 1
ATOM 802 C CA . GLU A 1 98 ? 12.185 2.472 -7.595 1.00 94.69 98 GLU A CA 1
ATOM 803 C C . GLU A 1 98 ? 13.605 1.963 -7.893 1.00 94.69 98 GLU A C 1
ATOM 805 O O . GLU A 1 98 ? 14.248 2.412 -8.840 1.00 94.69 98 GLU A O 1
ATOM 810 N N . TYR A 1 99 ? 14.052 0.924 -7.181 1.00 93.75 99 TYR A N 1
ATOM 811 C CA . TYR A 1 99 ? 15.330 0.266 -7.461 1.00 93.75 99 TYR A CA 1
ATOM 812 C C . TYR A 1 99 ? 15.401 -0.315 -8.883 1.00 93.75 99 TYR A C 1
ATOM 814 O O . TYR A 1 99 ? 16.419 -0.197 -9.564 1.00 93.75 99 TYR A O 1
ATOM 822 N N . LEU A 1 100 ? 14.329 -0.956 -9.363 1.00 92.56 100 LEU A N 1
ATOM 823 C CA . LEU A 1 100 ? 14.295 -1.503 -10.723 1.00 92.56 100 LEU A CA 1
ATOM 824 C C . LEU A 1 100 ? 14.311 -0.406 -11.792 1.00 92.56 100 LEU A C 1
ATOM 826 O O . LEU A 1 100 ? 14.881 -0.627 -12.862 1.00 92.56 100 LEU A O 1
ATOM 830 N N . GLU A 1 101 ? 13.703 0.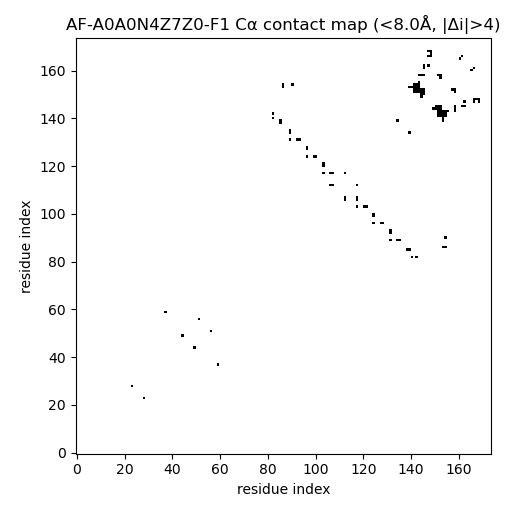747 -11.522 1.00 94.56 101 GLU A N 1
ATOM 831 C CA . GLU A 1 101 ? 13.754 1.917 -12.402 1.00 94.56 101 GLU A CA 1
ATOM 832 C C . GLU A 1 101 ? 15.168 2.487 -12.488 1.00 94.56 101 GLU A C 1
ATOM 834 O O . GLU A 1 101 ? 15.662 2.708 -13.593 1.00 94.56 101 GLU A O 1
ATOM 839 N N . GLU A 1 102 ? 15.861 2.617 -11.358 1.00 95.12 102 GLU A N 1
ATOM 840 C CA . GLU A 1 102 ? 17.260 3.053 -11.324 1.00 95.12 102 GLU A CA 1
ATOM 841 C C . GLU A 1 102 ? 18.174 2.081 -12.092 1.00 95.12 102 GLU A C 1
ATOM 843 O O . GLU A 1 102 ? 18.979 2.487 -12.934 1.00 95.12 102 GLU A O 1
ATOM 848 N N . GLN A 1 103 ? 18.003 0.771 -11.885 1.00 92.31 103 GLN A N 1
ATOM 849 C CA . GLN A 1 103 ? 18.739 -0.255 -12.633 1.00 92.31 103 GLN A CA 1
ATOM 850 C C . GLN A 1 103 ? 18.436 -0.214 -14.135 1.00 92.31 103 GLN A C 1
ATOM 852 O O . GLN A 1 103 ? 19.321 -0.470 -14.957 1.00 92.31 103 GLN A O 1
ATOM 857 N N . LEU A 1 104 ? 17.189 0.076 -14.515 1.00 92.75 104 LEU A N 1
ATOM 858 C CA . LEU A 1 104 ? 16.812 0.230 -15.915 1.00 92.75 104 LEU A CA 1
ATOM 859 C C . LEU A 1 104 ? 17.485 1.457 -16.532 1.00 92.75 104 LEU A C 1
ATOM 861 O O . LEU A 1 104 ? 17.941 1.370 -17.670 1.00 92.75 104 LEU A O 1
ATOM 865 N N . GLU A 1 105 ? 17.581 2.556 -15.792 1.00 93.06 105 GLU A N 1
ATOM 866 C CA . GLU A 1 105 ? 18.224 3.785 -16.251 1.00 93.06 105 GLU A CA 1
ATOM 867 C C . GLU A 1 105 ? 19.728 3.589 -16.470 1.00 93.06 105 GLU A C 1
ATOM 869 O O . GLU A 1 105 ? 20.261 3.928 -17.528 1.00 93.06 105 GLU A O 1
ATOM 874 N N . ILE A 1 106 ? 20.411 2.922 -15.536 1.00 91.44 106 ILE A N 1
ATOM 875 C CA . ILE A 1 106 ? 21.814 2.513 -15.714 1.00 91.44 106 ILE A CA 1
ATOM 876 C C . ILE A 1 106 ? 21.956 1.631 -16.962 1.00 91.44 106 ILE A C 1
ATOM 878 O O . ILE A 1 106 ? 22.872 1.810 -17.765 1.00 91.44 106 ILE A O 1
ATOM 882 N N . TYR A 1 107 ? 21.028 0.691 -17.151 1.00 88.50 107 TYR A N 1
ATOM 883 C CA . TYR A 1 107 ? 21.056 -0.235 -18.277 1.00 88.50 107 TYR A CA 1
ATOM 884 C C . TYR A 1 107 ? 20.787 0.445 -19.629 1.00 88.50 107 TYR A C 1
ATOM 886 O O . TYR A 1 107 ? 21.430 0.072 -20.606 1.00 88.50 107 TYR A O 1
ATOM 894 N N . ARG A 1 108 ? 19.903 1.453 -19.706 1.00 89.62 108 ARG A N 1
ATOM 895 C CA . ARG A 1 108 ? 19.681 2.257 -20.930 1.00 89.62 108 ARG A CA 1
ATOM 896 C C . ARG A 1 108 ? 20.950 2.964 -21.392 1.00 89.62 108 ARG A C 1
ATOM 898 O O . ARG A 1 108 ? 21.165 3.104 -22.590 1.00 89.62 108 ARG A O 1
ATOM 905 N N . ASN A 1 109 ? 21.774 3.398 -20.444 1.00 89.88 109 ASN A N 1
ATOM 906 C CA . ASN A 1 109 ? 23.026 4.095 -20.717 1.00 89.88 109 ASN A CA 1
ATOM 907 C C . ASN A 1 109 ? 24.179 3.137 -21.081 1.00 89.88 109 ASN A C 1
ATOM 909 O O . ASN A 1 109 ? 25.288 3.586 -21.368 1.00 89.88 109 ASN A O 1
ATOM 913 N N . SER A 1 110 ? 23.940 1.819 -21.085 1.00 90.94 110 SER A N 1
ATOM 914 C CA . SER A 1 110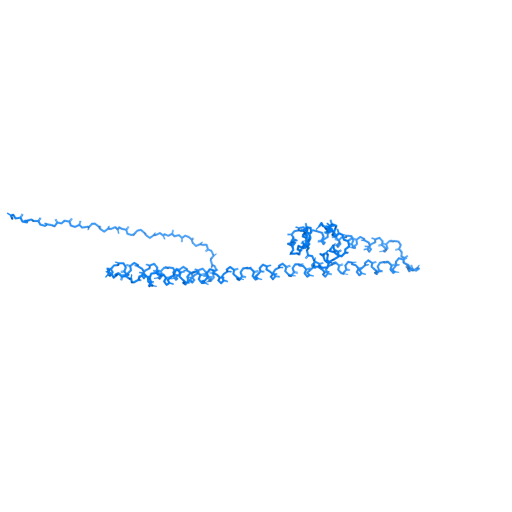 ? 24.936 0.814 -21.459 1.00 90.94 110 SER A CA 1
ATOM 915 C C . SER A 1 110 ? 25.039 0.659 -22.986 1.00 90.94 110 SER A C 1
ATOM 917 O O . SER A 1 110 ? 24.011 0.519 -23.652 1.00 90.94 110 SER A O 1
ATOM 919 N N . PRO A 1 111 ? 26.258 0.598 -23.555 1.00 84.56 111 PRO A N 1
ATOM 920 C CA . PRO A 1 111 ? 26.459 0.402 -24.994 1.00 84.56 111 PRO A CA 1
ATOM 921 C C . PRO A 1 111 ? 26.034 -0.991 -25.493 1.00 84.56 111 PRO A C 1
ATOM 923 O O . PRO A 1 111 ? 25.794 -1.156 -26.686 1.00 84.56 111 PRO A O 1
ATOM 926 N N . ASP A 1 112 ? 25.905 -1.971 -24.593 1.00 86.19 112 ASP A N 1
ATOM 927 C CA . ASP A 1 112 ? 25.590 -3.367 -24.924 1.00 86.19 112 ASP A CA 1
ATOM 928 C C . ASP A 1 112 ? 24.093 -3.706 -24.788 1.00 86.19 112 ASP A C 1
ATOM 930 O O . ASP A 1 112 ? 23.696 -4.867 -24.913 1.00 86.19 112 ASP A O 1
ATOM 934 N N . CYS A 1 113 ? 23.234 -2.721 -24.500 1.00 81.69 113 CYS A N 1
ATOM 935 C CA . CYS A 1 113 ? 21.807 -2.971 -24.320 1.00 81.69 113 CYS A CA 1
ATOM 936 C C . CYS A 1 113 ? 21.057 -3.045 -25.660 1.00 81.69 113 CYS A C 1
ATOM 938 O O . CYS A 1 113 ? 21.249 -2.228 -26.564 1.00 81.69 113 CYS A O 1
ATOM 940 N N . THR A 1 114 ? 20.136 -4.004 -25.793 1.00 90.75 114 THR A N 1
ATOM 941 C CA . THR A 1 114 ? 19.209 -4.019 -26.931 1.00 90.75 114 THR A CA 1
ATOM 942 C C . THR A 1 114 ? 17.891 -3.330 -26.578 1.00 90.75 114 THR A C 1
ATOM 944 O O . THR A 1 114 ? 17.341 -3.509 -25.488 1.00 90.75 114 THR A O 1
ATOM 947 N N . ILE A 1 115 ? 17.304 -2.604 -27.540 1.00 89.38 115 ILE A N 1
ATOM 948 C CA . ILE A 1 115 ? 15.981 -1.960 -27.387 1.00 89.38 115 ILE A CA 1
ATOM 949 C C . ILE A 1 115 ? 14.925 -2.974 -26.915 1.00 89.38 115 ILE A C 1
ATOM 951 O O . ILE A 1 115 ? 14.077 -2.675 -26.076 1.00 89.38 115 ILE A O 1
ATOM 955 N N . LYS A 1 116 ? 15.002 -4.214 -27.410 1.00 91.00 116 LYS A N 1
ATOM 956 C CA . LYS A 1 116 ? 14.080 -5.294 -27.045 1.00 91.00 116 LYS A CA 1
ATOM 957 C C . LYS A 1 116 ? 14.165 -5.670 -25.561 1.00 91.00 116 LYS A C 1
ATOM 959 O O . LYS A 1 116 ? 13.144 -6.006 -24.960 1.00 91.00 116 LYS A O 1
ATOM 964 N N . GLU A 1 117 ? 15.355 -5.633 -24.969 1.00 89.56 117 GLU A N 1
ATOM 965 C CA . GLU A 1 117 ? 15.559 -5.916 -23.546 1.00 89.56 117 GLU A CA 1
ATOM 966 C C . GLU A 1 117 ? 15.082 -4.767 -22.661 1.00 89.56 117 GLU A C 1
ATOM 968 O O . GLU A 1 117 ? 14.453 -5.034 -21.635 1.00 89.56 117 GLU A O 1
ATOM 973 N N . ILE A 1 118 ? 15.296 -3.516 -23.083 1.00 91.25 118 ILE A N 1
ATOM 974 C CA . ILE A 1 118 ? 14.768 -2.329 -22.391 1.00 91.25 118 ILE A CA 1
ATOM 975 C C . ILE A 1 118 ? 13.243 -2.412 -22.308 1.00 91.25 118 ILE A C 1
ATOM 977 O O . ILE A 1 118 ? 12.695 -2.434 -21.207 1.00 91.25 118 ILE A O 1
ATOM 981 N N . VAL A 1 119 ? 12.567 -2.588 -23.448 1.00 92.81 119 VAL A N 1
ATOM 982 C CA . VAL A 1 119 ? 11.096 -2.683 -23.508 1.00 92.81 119 VAL A CA 1
ATOM 983 C C . VAL A 1 119 ? 10.575 -3.835 -22.646 1.00 92.81 119 VAL A C 1
ATOM 985 O O . VAL A 1 119 ? 9.542 -3.728 -21.982 1.00 92.81 119 VAL A O 1
ATOM 988 N N . ARG A 1 120 ? 11.293 -4.966 -22.614 1.00 92.56 120 ARG A N 1
ATOM 989 C CA . ARG A 1 120 ? 10.918 -6.102 -21.764 1.00 92.56 120 ARG A CA 1
ATOM 990 C C . ARG A 1 120 ? 10.990 -5.747 -20.279 1.00 92.56 120 ARG A C 1
ATOM 992 O O . ARG A 1 120 ? 10.097 -6.155 -19.537 1.00 92.56 120 ARG A O 1
ATOM 999 N N . LYS A 1 121 ? 12.029 -5.032 -19.846 1.00 92.00 121 LYS A N 1
ATOM 1000 C CA . LYS A 1 121 ? 12.195 -4.598 -18.451 1.00 92.00 121 LYS A CA 1
ATOM 1001 C C . LYS A 1 121 ? 11.171 -3.523 -18.070 1.00 92.00 121 LYS A C 1
ATOM 1003 O O . LYS A 1 121 ? 10.540 -3.665 -17.027 1.00 92.00 121 LYS A O 1
ATOM 1008 N N . GLU A 1 122 ? 10.921 -2.539 -18.935 1.00 93.50 122 GLU A N 1
ATOM 1009 C CA . GLU A 1 122 ? 9.869 -1.522 -18.743 1.00 93.50 122 GLU A CA 1
ATOM 1010 C C . GLU A 1 122 ? 8.504 -2.166 -18.506 1.00 93.50 122 GLU A C 1
ATOM 1012 O O . GLU A 1 122 ? 7.832 -1.864 -17.523 1.00 93.50 122 GLU A O 1
ATOM 1017 N N . LYS A 1 123 ? 8.137 -3.146 -19.337 1.00 95.19 123 LYS A N 1
ATOM 1018 C CA . LYS A 1 123 ? 6.864 -3.860 -19.205 1.00 95.19 123 LYS A CA 1
ATOM 1019 C C . LYS A 1 123 ? 6.729 -4.607 -17.873 1.00 95.19 123 LYS A C 1
ATOM 1021 O O . LYS A 1 123 ? 5.620 -4.777 -17.364 1.00 95.19 123 LYS A O 1
ATOM 1026 N N . VAL A 1 124 ? 7.838 -5.093 -17.310 1.00 93.75 124 VAL A N 1
ATOM 1027 C CA . VAL A 1 124 ? 7.840 -5.723 -15.980 1.00 93.75 124 VAL A CA 1
ATOM 1028 C C . VAL A 1 124 ? 7.598 -4.677 -14.896 1.00 93.75 124 VAL A C 1
ATOM 1030 O O . VAL A 1 124 ? 6.754 -4.907 -14.031 1.00 93.75 124 VAL A O 1
ATOM 1033 N N . ILE A 1 125 ? 8.286 -3.537 -14.963 1.00 93.38 125 ILE A N 1
ATOM 1034 C CA . ILE A 1 125 ? 8.119 -2.427 -14.016 1.00 93.38 125 ILE A CA 1
ATOM 1035 C C . ILE A 1 125 ? 6.679 -1.905 -14.055 1.00 93.38 125 ILE A C 1
ATOM 1037 O O . ILE A 1 125 ? 6.034 -1.799 -13.015 1.00 93.38 125 ILE A O 1
ATOM 1041 N N . GLU A 1 126 ? 6.130 -1.671 -15.245 1.00 95.06 126 GLU A N 1
ATOM 1042 C CA . GLU A 1 126 ? 4.756 -1.199 -15.430 1.00 95.06 126 GLU A CA 1
ATOM 1043 C C . GLU A 1 126 ? 3.732 -2.184 -14.849 1.00 95.06 126 GLU A C 1
ATOM 1045 O O . GLU A 1 126 ? 2.833 -1.800 -14.101 1.00 95.06 126 GLU A O 1
ATOM 1050 N N . LYS A 1 127 ? 3.924 -3.489 -15.078 1.00 94.12 127 LYS A N 1
ATOM 1051 C CA . LYS A 1 127 ? 3.085 -4.524 -14.461 1.00 94.12 127 LYS A CA 1
ATOM 1052 C C . LYS A 1 127 ? 3.147 -4.485 -12.929 1.00 94.12 127 LYS A C 1
ATOM 1054 O O . LYS A 1 127 ? 2.125 -4.700 -12.278 1.00 94.12 127 LYS A O 1
ATOM 1059 N N . LEU A 1 128 ? 4.323 -4.247 -12.347 1.00 92.00 128 LEU A N 1
ATOM 1060 C CA . LEU A 1 128 ? 4.483 -4.134 -10.894 1.00 92.00 128 LEU A CA 1
ATOM 1061 C C . LEU A 1 128 ? 3.803 -2.875 -10.342 1.00 92.00 128 LEU A C 1
ATOM 1063 O O . LEU A 1 128 ? 3.176 -2.964 -9.285 1.00 92.00 128 LEU A O 1
ATOM 1067 N N . LYS A 1 129 ? 3.858 -1.749 -11.064 1.00 92.69 129 LYS A N 1
ATOM 1068 C CA . LYS A 1 129 ? 3.145 -0.510 -10.705 1.00 92.69 129 LYS A CA 1
ATOM 1069 C C . LYS A 1 129 ? 1.637 -0.723 -10.648 1.00 92.69 129 LYS A C 1
ATOM 1071 O O . LYS A 1 129 ? 1.036 -0.471 -9.609 1.00 92.69 129 LYS A O 1
ATOM 1076 N N . VAL A 1 130 ? 1.052 -1.324 -11.685 1.00 93.00 130 VAL A N 1
ATOM 1077 C CA . VAL A 1 130 ? -0.386 -1.646 -11.703 1.00 93.00 130 VAL A CA 1
ATOM 1078 C C . VAL A 1 130 ? -0.765 -2.568 -10.536 1.00 93.00 130 VAL A C 1
ATOM 1080 O O . VAL A 1 130 ? -1.782 -2.376 -9.875 1.00 93.00 130 VAL A O 1
ATOM 1083 N N . GLN A 1 131 ? 0.065 -3.567 -10.216 1.00 90.06 131 GLN A N 1
ATOM 1084 C CA . GLN A 1 131 ? -0.182 -4.430 -9.055 1.00 90.06 131 GLN A CA 1
ATOM 1085 C C . GLN A 1 131 ? -0.102 -3.688 -7.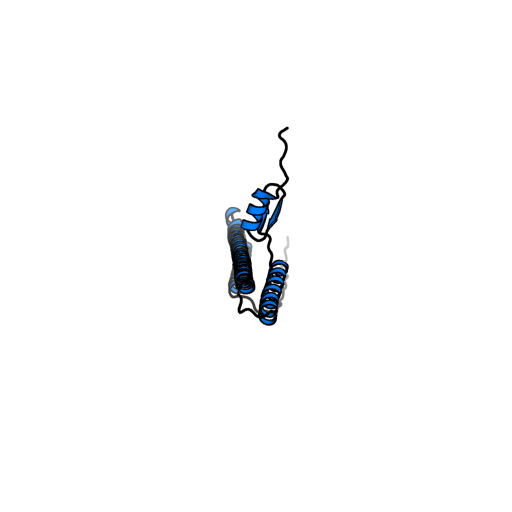715 1.00 90.06 131 GLN A C 1
ATOM 1087 O O . GLN A 1 131 ? -0.781 -4.083 -6.764 1.00 90.06 131 GLN A O 1
ATOM 1092 N N . LEU A 1 132 ? 0.753 -2.671 -7.608 1.00 90.12 132 LEU A N 1
ATOM 1093 C CA . LEU A 1 132 ? 0.852 -1.828 -6.423 1.00 90.12 132 LEU A CA 1
ATOM 1094 C C . LEU A 1 132 ? -0.388 -0.940 -6.284 1.00 90.12 132 LEU A C 1
ATOM 1096 O O . LEU A 1 132 ? -0.951 -0.872 -5.194 1.00 90.12 132 LEU A O 1
ATOM 1100 N N . GLU A 1 133 ? -0.851 -0.339 -7.377 1.00 89.00 133 GLU A N 1
ATOM 1101 C CA . GLU A 1 133 ? -2.071 0.477 -7.414 1.00 89.00 133 GLU A CA 1
ATOM 1102 C C . GLU A 1 133 ? -3.305 -0.331 -7.012 1.00 89.00 133 GLU A C 1
ATOM 1104 O O . GLU A 1 133 ? -4.026 0.067 -6.100 1.00 89.00 133 GLU A O 1
ATOM 1109 N N . LEU A 1 134 ? -3.490 -1.526 -7.580 1.00 88.06 134 LEU A N 1
ATOM 1110 C CA . LEU A 1 134 ? -4.591 -2.419 -7.200 1.00 88.06 134 LEU A CA 1
ATOM 1111 C C . LEU A 1 134 ? -4.515 -2.849 -5.728 1.00 88.06 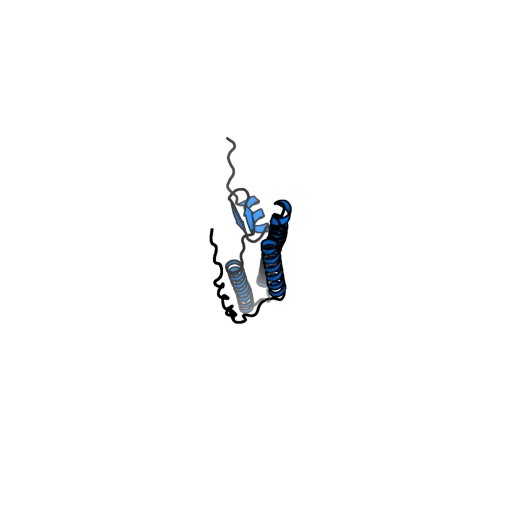134 LEU A C 1
ATOM 1113 O O . LEU A 1 134 ? -5.538 -3.012 -5.066 1.00 88.06 134 LEU A O 1
ATOM 1117 N N . LEU A 1 135 ? -3.306 -3.046 -5.189 1.00 85.19 135 LEU A N 1
ATOM 1118 C CA . LEU A 1 135 ? -3.118 -3.367 -3.772 1.00 85.19 135 LEU A CA 1
ATOM 1119 C C . LEU A 1 135 ? -3.511 -2.182 -2.878 1.00 85.19 135 LEU A C 1
ATOM 1121 O O . LEU A 1 135 ? -4.134 -2.386 -1.834 1.00 85.19 135 LEU A O 1
ATOM 1125 N N . ILE A 1 136 ? -3.133 -0.971 -3.284 1.00 84.31 136 ILE A N 1
ATOM 1126 C CA . ILE A 1 136 ? -3.489 0.283 -2.622 1.00 84.31 136 ILE A CA 1
ATOM 1127 C C . ILE A 1 136 ? -5.004 0.486 -2.657 1.00 84.31 136 ILE A C 1
ATOM 1129 O O . ILE A 1 136 ? -5.590 0.784 -1.624 1.00 84.31 136 ILE A O 1
ATOM 1133 N N . GLU A 1 137 ? -5.657 0.268 -3.790 1.00 83.88 137 GLU A N 1
ATOM 1134 C CA . GLU A 1 137 ? -7.107 0.422 -3.907 1.00 83.88 137 GLU A CA 1
ATOM 1135 C C . GLU A 1 137 ? -7.857 -0.621 -3.064 1.00 83.88 137 GLU A C 1
ATOM 1137 O O . GLU A 1 137 ? -8.756 -0.280 -2.299 1.00 83.88 137 GLU A O 1
ATOM 1142 N N . ALA A 1 138 ? -7.434 -1.888 -3.119 1.00 79.94 138 ALA A N 1
ATOM 1143 C CA . ALA A 1 138 ? -8.113 -2.977 -2.420 1.00 79.94 138 ALA A CA 1
ATOM 1144 C C . ALA A 1 138 ? -7.892 -2.982 -0.897 1.00 79.94 138 ALA A C 1
ATOM 1146 O O . ALA A 1 138 ? -8.717 -3.522 -0.159 1.00 79.94 138 ALA A O 1
ATOM 1147 N N . LYS A 1 139 ? -6.755 -2.466 -0.408 1.00 78.44 139 LYS A N 1
ATOM 1148 C CA . LYS A 1 139 ? -6.351 -2.586 1.010 1.00 78.44 139 LYS A CA 1
ATOM 1149 C C . LYS A 1 139 ? -5.966 -1.266 1.676 1.00 78.44 139 LYS A C 1
ATOM 1151 O O . LYS A 1 139 ? -5.598 -1.281 2.852 1.00 78.44 139 LYS A O 1
ATOM 1156 N N . GLY A 1 140 ? -6.000 -0.152 0.951 1.00 65.12 140 GLY A N 1
ATOM 1157 C CA . GLY A 1 140 ? -5.458 1.144 1.355 1.00 65.12 140 GLY A CA 1
ATOM 1158 C C . GLY A 1 140 ? -6.244 1.813 2.468 1.00 65.12 140 GLY A C 1
ATOM 1159 O O . GLY A 1 140 ? -6.961 2.787 2.250 1.00 65.12 140 GLY A O 1
ATOM 1160 N N . VAL A 1 141 ? -6.051 1.340 3.695 1.00 69.19 141 VAL A N 1
ATOM 1161 C CA . VAL A 1 141 ? -6.422 2.097 4.888 1.00 69.19 141 VAL A CA 1
ATOM 1162 C C . VAL A 1 141 ? -5.463 3.283 4.986 1.00 69.19 141 VAL A C 1
ATOM 1164 O O . VAL A 1 141 ? -4.289 3.125 5.324 1.00 69.19 141 VAL A O 1
ATOM 1167 N N . LYS A 1 142 ? -5.955 4.479 4.656 1.00 77.00 142 LYS A N 1
ATOM 1168 C CA . LYS A 1 142 ? -5.196 5.733 4.748 1.00 77.00 142 LYS A CA 1
ATOM 1169 C C . LYS A 1 142 ? -5.034 6.135 6.221 1.00 77.00 142 LYS A C 1
ATOM 1171 O O . LYS A 1 142 ? -5.896 6.803 6.796 1.00 77.00 142 LYS A O 1
ATOM 1176 N N . LYS A 1 143 ? -3.956 5.664 6.849 1.00 76.25 143 LYS A N 1
ATOM 1177 C CA . LYS A 1 143 ? -3.676 5.839 8.283 1.00 76.25 143 LYS A CA 1
ATOM 1178 C C . LYS A 1 143 ? -3.193 7.230 8.662 1.00 76.25 143 LYS A C 1
ATOM 1180 O O . LYS A 1 143 ? -3.513 7.697 9.751 1.00 76.25 143 LYS A O 1
ATOM 1185 N N . PHE A 1 144 ? -2.418 7.867 7.798 1.00 81.25 144 PHE A N 1
ATOM 1186 C CA . PHE A 1 144 ? -1.715 9.098 8.128 1.00 81.25 144 PHE A CA 1
ATOM 1187 C C . PHE A 1 144 ? -2.534 10.274 7.622 1.00 81.25 144 PHE A C 1
ATOM 1189 O O . PHE A 1 144 ? -2.662 10.440 6.420 1.00 81.25 144 PHE A O 1
ATOM 1196 N N . ALA A 1 145 ? -3.139 11.052 8.511 1.00 86.31 145 ALA A N 1
ATOM 1197 C CA . ALA A 1 145 ? -3.787 12.302 8.126 1.00 86.31 145 ALA A CA 1
ATOM 1198 C C . ALA A 1 145 ? -2.779 13.444 8.263 1.00 86.31 145 ALA A C 1
ATOM 1200 O O . ALA A 1 145 ? -2.068 13.494 9.266 1.00 86.31 145 ALA A O 1
ATOM 1201 N N . CYS A 1 146 ? -2.721 14.324 7.269 1.00 87.75 146 CYS A N 1
ATOM 1202 C CA . CYS A 1 146 ? -2.055 15.607 7.399 1.00 87.75 146 CYS A CA 1
ATOM 1203 C C . CYS A 1 146 ? -2.764 16.427 8.477 1.00 87.75 146 CYS A C 1
ATOM 1205 O O . CYS A 1 146 ? -3.997 16.487 8.502 1.00 87.75 146 CYS A O 1
ATOM 1207 N N . THR A 1 147 ? -1.994 17.046 9.367 1.00 86.44 147 THR A N 1
ATOM 1208 C CA . THR A 1 147 ? -2.555 17.847 10.463 1.00 86.44 147 THR A CA 1
ATOM 1209 C C . THR A 1 147 ? -3.083 19.208 10.020 1.00 86.44 147 THR A C 1
ATOM 1211 O O . THR A 1 147 ? -3.872 19.794 10.754 1.00 86.44 147 THR A O 1
ATOM 1214 N N . PHE A 1 148 ? -2.665 19.699 8.851 1.00 84.75 148 PHE A N 1
ATOM 1215 C CA . PHE A 1 148 ? -3.064 21.004 8.321 1.00 84.75 148 PHE A CA 1
ATOM 1216 C C . PHE A 1 148 ? -4.313 20.881 7.434 1.00 84.75 148 PHE A C 1
ATOM 1218 O O . PHE A 1 148 ? -5.383 21.325 7.835 1.00 84.75 148 PHE A O 1
ATOM 1225 N N . CYS A 1 149 ? -4.227 20.169 6.304 1.00 88.19 149 CYS A N 1
ATOM 1226 C CA . CYS A 1 149 ? -5.334 20.071 5.339 1.00 88.19 149 CYS A CA 1
ATOM 1227 C C . CYS A 1 149 ? -6.277 18.865 5.563 1.00 88.19 149 CYS A C 1
ATOM 1229 O O . CYS A 1 149 ? -7.276 18.692 4.862 1.00 88.19 149 CYS A O 1
ATOM 1231 N N . GLY A 1 150 ? -5.944 17.952 6.485 1.00 84.81 150 GLY A N 1
ATOM 1232 C CA . GLY A 1 150 ? -6.730 16.739 6.755 1.00 84.81 150 GLY A CA 1
ATOM 1233 C C . GLY A 1 150 ? -6.633 15.631 5.692 1.00 84.81 150 GLY A C 1
ATOM 1234 O O . GLY A 1 150 ? -7.255 14.572 5.851 1.00 84.81 150 GLY A O 1
ATOM 1235 N N . GLN A 1 151 ? -5.851 15.815 4.621 1.00 86.44 151 GLN A N 1
ATOM 1236 C CA . GLN A 1 151 ? -5.662 14.804 3.576 1.00 86.44 151 GLN A CA 1
ATOM 1237 C C . GLN A 1 151 ? -5.030 13.531 4.154 1.00 86.44 151 GLN A C 1
ATOM 1239 O O . GLN A 1 151 ? -4.127 13.589 4.986 1.00 86.44 151 GLN A O 1
ATOM 1244 N N . ARG A 1 152 ? -5.519 12.353 3.738 1.00 84.00 152 ARG A N 1
ATOM 1245 C CA . ARG A 1 152 ? -5.070 11.062 4.285 1.00 84.00 152 ARG A CA 1
ATOM 1246 C C . ARG A 1 152 ? -4.179 10.296 3.306 1.00 84.00 152 ARG A C 1
ATOM 1248 O O . ARG A 1 152 ? -4.497 10.174 2.123 1.00 84.00 152 ARG A O 1
ATOM 1255 N N . PHE A 1 153 ? -3.132 9.690 3.848 1.00 84.00 153 PHE A N 1
ATOM 1256 C CA . PHE A 1 153 ? -2.054 8.986 3.165 1.00 84.00 153 PHE A CA 1
ATOM 1257 C C . PHE A 1 153 ? -1.886 7.571 3.730 1.00 84.00 153 PHE A C 1
ATOM 1259 O O . PHE A 1 153 ? -2.252 7.270 4.872 1.00 84.00 153 PHE A O 1
ATOM 1266 N N . ILE A 1 154 ? -1.348 6.677 2.904 1.00 83.69 154 ILE A N 1
ATOM 1267 C CA . ILE A 1 154 ? -1.115 5.266 3.256 1.00 83.69 154 ILE A CA 1
ATOM 1268 C C . ILE A 1 154 ? 0.259 5.077 3.903 1.00 83.69 154 ILE A C 1
ATOM 1270 O O . ILE A 1 154 ? 0.416 4.210 4.769 1.00 83.69 154 ILE A O 1
ATOM 1274 N N . LEU A 1 155 ? 1.230 5.901 3.503 1.00 81.19 155 LEU A N 1
ATOM 1275 C CA . LEU A 1 155 ? 2.592 5.926 4.023 1.00 81.19 155 LEU A CA 1
ATOM 1276 C C . LEU A 1 155 ? 2.839 7.227 4.789 1.00 81.19 155 LEU A C 1
ATOM 1278 O O . LEU A 1 155 ? 2.281 8.272 4.456 1.00 81.19 155 LEU A O 1
ATOM 1282 N N . ASN A 1 156 ? 3.678 7.144 5.820 1.00 82.44 156 ASN A N 1
ATOM 1283 C CA . ASN A 1 156 ? 4.053 8.304 6.623 1.00 82.44 156 ASN A CA 1
ATOM 1284 C C . ASN A 1 156 ? 4.944 9.264 5.828 1.00 82.44 156 ASN A C 1
ATOM 1286 O O . ASN A 1 156 ? 4.765 10.468 5.929 1.00 82.44 156 ASN A O 1
ATOM 1290 N N . ASP A 1 157 ? 5.843 8.730 4.999 1.00 84.44 157 ASP A N 1
ATOM 1291 C CA . ASP A 1 157 ? 6.749 9.532 4.169 1.00 84.44 157 ASP A CA 1
ATOM 1292 C C . ASP A 1 157 ? 5.971 10.360 3.136 1.00 84.44 157 ASP A C 1
ATOM 1294 O O . ASP A 1 157 ? 6.287 11.524 2.919 1.00 84.44 157 ASP A O 1
ATOM 1298 N N . ASP A 1 158 ? 4.888 9.802 2.577 1.00 84.94 158 ASP A N 1
ATOM 1299 C CA . ASP A 1 158 ? 3.988 10.541 1.683 1.00 84.94 158 ASP A CA 1
ATOM 1300 C C . ASP A 1 158 ? 3.266 11.682 2.436 1.00 84.94 158 ASP A C 1
ATOM 1302 O O . ASP A 1 158 ? 3.082 12.760 1.875 1.00 84.94 158 ASP A O 1
ATOM 1306 N N . ARG A 1 159 ? 2.888 11.480 3.714 1.00 89.81 159 ARG A N 1
ATOM 1307 C CA . ARG A 1 159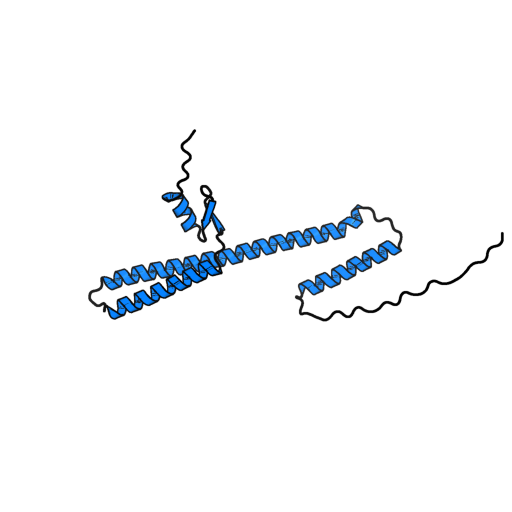 ? 2.321 12.551 4.561 1.00 89.81 159 ARG A CA 1
ATOM 1308 C C . ARG A 1 159 ? 3.363 13.629 4.864 1.00 89.81 159 ARG A C 1
ATOM 1310 O O . ARG A 1 159 ? 3.044 14.800 4.733 1.00 89.81 159 ARG A O 1
ATOM 1317 N N . ILE A 1 160 ? 4.576 13.240 5.260 1.00 86.38 160 ILE A N 1
ATOM 1318 C CA . ILE A 1 160 ? 5.669 14.176 5.570 1.00 86.38 160 ILE A CA 1
ATOM 1319 C C . ILE A 1 160 ? 6.007 15.007 4.332 1.00 86.38 160 ILE A C 1
ATOM 1321 O O . ILE A 1 160 ? 6.007 16.225 4.399 1.00 86.38 160 ILE A O 1
ATOM 1325 N N . SER A 1 161 ? 6.194 14.364 3.177 1.00 88.25 161 SER A N 1
ATOM 1326 C CA . SER A 1 161 ? 6.451 15.065 1.916 1.00 88.25 161 SER A CA 1
ATOM 1327 C C . SER A 1 161 ? 5.309 16.014 1.541 1.00 88.25 161 SER A C 1
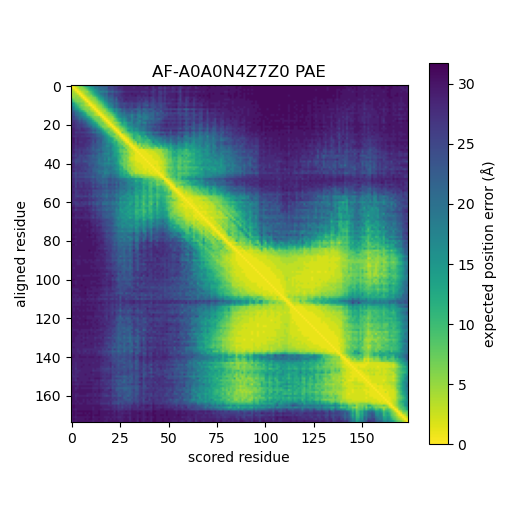ATOM 1329 O O . SER A 1 161 ? 5.551 17.115 1.050 1.00 88.25 161 SER A O 1
ATOM 1331 N N . HIS A 1 162 ? 4.060 15.621 1.790 1.00 86.75 162 HIS A N 1
ATOM 1332 C CA . HIS A 1 162 ? 2.934 16.523 1.605 1.00 86.75 162 HIS A CA 1
ATOM 1333 C C . HIS A 1 162 ? 3.001 17.730 2.554 1.00 86.75 162 HIS A C 1
ATOM 1335 O O . HIS A 1 162 ? 2.856 18.854 2.087 1.00 86.75 162 HIS A O 1
ATOM 1341 N N . GLU A 1 163 ? 3.252 17.512 3.847 1.00 87.88 163 GLU A N 1
ATOM 1342 C CA . GLU A 1 163 ? 3.395 18.568 4.863 1.00 87.88 163 GLU A CA 1
ATOM 1343 C C . GLU A 1 163 ? 4.545 19.536 4.542 1.00 87.88 163 GLU A C 1
ATOM 1345 O O . GLU A 1 163 ? 4.368 20.742 4.678 1.00 87.88 163 GLU A O 1
ATOM 1350 N N . ASP A 1 164 ? 5.678 19.028 4.054 1.00 86.38 164 ASP A N 1
ATOM 1351 C CA . ASP A 1 164 ? 6.882 19.824 3.789 1.00 86.38 164 ASP A CA 1
ATOM 1352 C C . ASP A 1 164 ? 6.791 20.670 2.508 1.00 86.38 164 ASP A C 1
ATOM 1354 O O . ASP A 1 164 ? 7.374 21.754 2.446 1.00 86.38 164 ASP A O 1
ATOM 1358 N N . TYR A 1 165 ? 6.102 20.181 1.469 1.00 83.81 165 TYR A N 1
ATOM 1359 C CA . TYR A 1 165 ? 6.180 20.776 0.125 1.00 83.81 165 TYR A CA 1
ATOM 1360 C C . TYR A 1 165 ? 4.842 21.206 -0.483 1.00 83.81 165 TYR A C 1
ATOM 1362 O O . TYR A 1 165 ? 4.842 22.040 -1.385 1.00 83.81 165 TYR A O 1
ATOM 1370 N N . TRP A 1 166 ? 3.718 20.627 -0.055 1.00 78.12 166 TRP A N 1
ATOM 1371 C CA . TRP A 1 166 ? 2.437 20.733 -0.775 1.00 78.12 166 TRP A CA 1
ATOM 1372 C C . TRP A 1 166 ? 1.261 21.148 0.102 1.00 78.12 166 TRP A C 1
ATOM 1374 O O . TRP A 1 166 ? 0.150 21.312 -0.404 1.00 78.12 166 TRP A O 1
ATOM 1384 N N . CYS A 1 167 ? 1.468 21.278 1.409 1.00 79.00 167 CYS A N 1
ATOM 1385 C CA . CYS A 1 167 ? 0.404 21.624 2.327 1.00 79.00 167 CYS A CA 1
ATOM 1386 C C . CYS A 1 167 ? 0.226 23.141 2.373 1.00 79.00 167 CYS A C 1
ATOM 1388 O O . CYS A 1 167 ? 0.694 23.826 3.280 1.00 79.00 167 CYS A O 1
ATOM 1390 N N . GLU A 1 168 ? -0.431 23.672 1.345 1.00 69.56 168 GLU A N 1
ATOM 1391 C CA . GLU A 1 168 ? -0.856 25.068 1.286 1.00 69.56 168 GLU A CA 1
ATOM 1392 C C . GLU A 1 168 ? -2.083 25.288 2.182 1.00 69.56 168 GLU A C 1
ATOM 1394 O O . GLU A 1 168 ? -3.193 25.492 1.712 1.00 69.56 168 GLU A O 1
ATOM 1399 N N . ASP A 1 169 ? -1.860 25.254 3.492 1.00 60.69 169 ASP A N 1
ATOM 1400 C CA . ASP A 1 169 ? -2.629 26.024 4.467 1.00 60.69 169 ASP A CA 1
ATOM 1401 C C . ASP A 1 169 ? -1.592 26.772 5.313 1.00 60.69 169 ASP A C 1
ATOM 1403 O O . ASP A 1 169 ? -1.260 26.376 6.429 1.00 60.69 169 ASP A O 1
ATOM 1407 N N . VAL A 1 170 ? -1.017 27.840 4.749 1.00 54.59 170 VAL A N 1
ATOM 1408 C CA . VAL A 1 170 ? -0.403 28.899 5.555 1.00 54.59 170 VAL A CA 1
ATOM 1409 C C . VAL A 1 170 ? -1.564 29.797 5.980 1.00 54.59 170 VAL A C 1
ATOM 1411 O O . VAL A 1 170 ? -2.054 30.556 5.142 1.00 54.59 170 VAL A O 1
ATOM 1414 N N . PRO A 1 171 ? -2.046 29.763 7.237 1.00 48.81 171 PRO A N 1
ATOM 1415 C CA . PRO A 1 171 ? -2.780 30.907 7.729 1.00 48.81 171 PRO A CA 1
ATOM 1416 C C . PRO A 1 171 ? -1.768 32.051 7.781 1.00 48.81 171 PRO A C 1
ATOM 1418 O O . PRO A 1 171 ? -0.862 32.057 8.618 1.00 48.81 171 PRO A O 1
ATOM 1421 N N . GLU A 1 172 ? -1.890 33.001 6.854 1.00 49.41 172 GLU A N 1
ATOM 1422 C CA . GLU A 1 172 ? -1.355 34.336 7.081 1.00 49.41 172 GLU A CA 1
ATOM 1423 C C . GLU A 1 172 ? -1.889 34.796 8.438 1.00 49.41 172 GLU A C 1
ATOM 1425 O O . GLU A 1 172 ? -3.097 34.862 8.666 1.00 49.41 172 GLU A O 1
ATOM 1430 N N . TYR A 1 173 ? -0.954 35.013 9.359 1.00 50.62 173 TYR A N 1
ATOM 1431 C CA . TYR A 1 173 ? -1.187 35.566 10.681 1.00 50.62 173 TYR A CA 1
ATOM 1432 C C . TYR A 1 173 ? -2.151 36.759 10.596 1.00 50.62 173 TYR A C 1
ATOM 1434 O O . TYR A 1 173 ? -1.819 37.780 9.993 1.00 50.62 173 TYR A O 1
ATOM 1442 N N . SER A 1 174 ? -3.320 36.629 11.223 1.00 43.59 174 SER A N 1
ATOM 1443 C CA . SER A 1 174 ? -4.202 37.744 11.589 1.00 43.59 174 SER A CA 1
ATOM 1444 C C . SER A 1 174 ? -3.913 38.217 13.005 1.00 43.59 174 SER A C 1
ATOM 1446 O O . SER A 1 174 ? -3.818 37.326 13.883 1.00 43.59 174 SER A O 1
#

Mean predicted aligned error: 18.26 Å

Organism: Parastrongyloides trichosuri (NCBI:txid131310)

pLDDT: mean 70.92, std 18.88, range [31.2, 95.19]